Protein AF-A0A2M7L0Y8-F1 (afdb_monomer_lite)

Radius of gyration: 12.58 Å; chains: 1; bounding box: 34×27×30 Å

Secondary structure (DSSP, 8-state):
-EEEEEEEEEE-TTS-EEEEEEEEEETTEEEE--GGGHHHHTTS-S-EETTTEEEE-S-HHHHHHHHHHHTT-TTEEEPPPEEEE-

pLDDT: mean 74.03, std 11.79, range [45.97, 88.31]

Sequence (86 aa):
MKVARFDVLRTTDTGEQEVLGTYTERAGVVTASAPCLMDELDQGVREYKPGGKLLYPADGRAFLEALRFRFDSPYLRSSPIREEEE

Structure (mmCIF, N/CA/C/O backbone):
data_AF-A0A2M7L0Y8-F1
#
_entry.id   AF-A0A2M7L0Y8-F1
#
loop_
_atom_site.group_PDB
_atom_site.id
_atom_site.type_symbol
_atom_site.label_atom_id
_atom_site.label_alt_id
_atom_site.label_comp_id
_atom_site.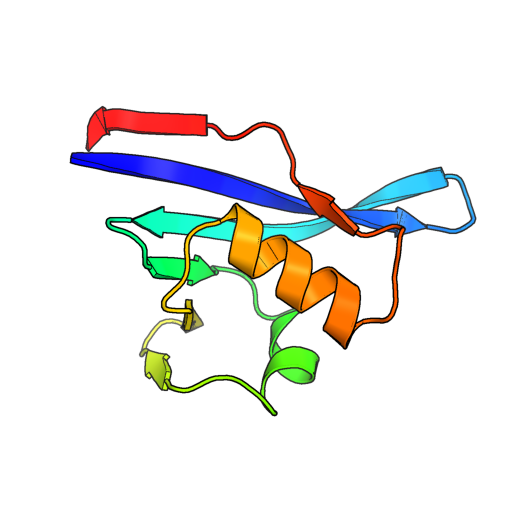label_asym_id
_atom_site.label_entity_id
_atom_site.label_seq_id
_atom_site.pdbx_PDB_ins_code
_atom_site.Cartn_x
_atom_site.Cartn_y
_atom_site.Cartn_z
_atom_site.occupancy
_atom_site.B_iso_or_equiv
_atom_site.auth_seq_id
_atom_site.auth_comp_id
_atom_site.auth_asym_id
_atom_site.auth_atom_id
_atom_site.pdbx_PDB_model_num
ATOM 1 N N . MET A 1 1 ? 19.952 1.863 -9.572 1.00 65.25 1 MET A N 1
ATOM 2 C CA . MET A 1 1 ? 18.573 1.951 -10.143 1.00 65.25 1 MET A CA 1
ATOM 3 C C . MET A 1 1 ? 17.658 2.508 -9.059 1.00 65.25 1 MET A C 1
ATOM 5 O O . MET A 1 1 ? 17.814 2.077 -7.929 1.00 65.25 1 MET A O 1
ATOM 9 N N . LYS A 1 2 ? 16.761 3.470 -9.338 1.00 75.50 2 LYS A N 1
ATOM 10 C CA . LYS A 1 2 ? 15.929 4.071 -8.276 1.00 75.50 2 LYS A CA 1
ATOM 11 C C . LYS A 1 2 ? 14.825 3.115 -7.823 1.00 75.50 2 LYS A C 1
ATOM 13 O O . LYS A 1 2 ? 14.052 2.636 -8.657 1.00 75.50 2 LYS A O 1
ATOM 18 N N . VAL A 1 3 ? 14.755 2.867 -6.521 1.00 81.69 3 VAL A N 1
ATOM 19 C CA . VAL A 1 3 ? 13.712 2.073 -5.869 1.00 81.69 3 VAL A CA 1
ATOM 20 C C . VAL A 1 3 ? 12.995 2.974 -4.870 1.00 81.69 3 VAL A C 1
ATOM 22 O O . VAL A 1 3 ? 13.640 3.623 -4.055 1.00 81.69 3 VAL A O 1
ATOM 25 N N . ALA A 1 4 ? 11.668 3.045 -4.938 1.00 84.38 4 ALA A N 1
ATOM 26 C CA . ALA A 1 4 ? 10.869 3.848 -4.018 1.00 84.38 4 ALA A CA 1
ATOM 27 C C . ALA A 1 4 ? 10.136 2.933 -3.036 1.00 84.38 4 ALA A C 1
ATOM 29 O O . ALA A 1 4 ? 9.386 2.049 -3.441 1.00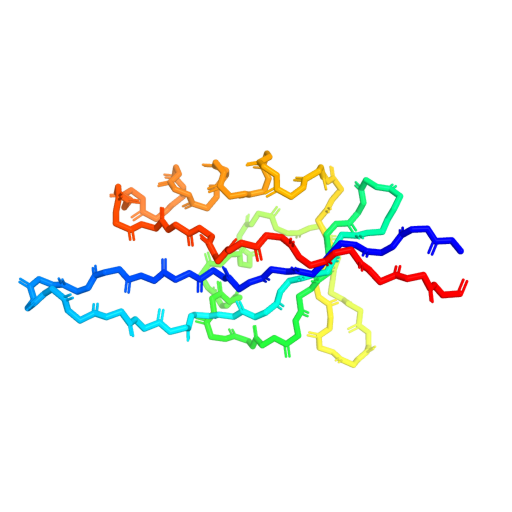 84.38 4 ALA A O 1
ATOM 30 N N . ARG A 1 5 ? 10.334 3.145 -1.736 1.00 88.31 5 ARG A N 1
ATOM 31 C CA . ARG A 1 5 ? 9.709 2.357 -0.671 1.00 88.31 5 ARG A CA 1
ATOM 32 C C . ARG A 1 5 ? 8.747 3.208 0.146 1.00 88.31 5 ARG A C 1
ATOM 34 O O . ARG A 1 5 ? 9.087 4.320 0.548 1.00 88.31 5 ARG A O 1
ATOM 41 N N . PHE A 1 6 ? 7.560 2.676 0.415 1.00 86.50 6 PHE A N 1
ATOM 42 C CA . PHE A 1 6 ? 6.550 3.334 1.241 1.00 86.50 6 PHE A CA 1
ATOM 43 C C . PHE A 1 6 ? 5.671 2.314 1.968 1.00 86.50 6 PHE A C 1
ATOM 45 O O . PHE A 1 6 ? 5.435 1.211 1.478 1.00 86.50 6 PHE A O 1
ATOM 52 N N . ASP A 1 7 ? 5.169 2.695 3.135 1.00 87.12 7 ASP A N 1
ATOM 53 C CA . ASP A 1 7 ? 4.187 1.924 3.888 1.00 87.12 7 ASP A CA 1
ATOM 54 C C . ASP A 1 7 ? 2.785 2.447 3.577 1.00 87.12 7 ASP A C 1
ATOM 56 O O . ASP A 1 7 ? 2.583 3.658 3.472 1.00 87.12 7 ASP A O 1
ATOM 60 N N . VAL A 1 8 ? 1.806 1.554 3.442 1.00 85.19 8 VAL A N 1
ATOM 61 C CA . VAL A 1 8 ? 0.391 1.939 3.449 1.00 85.19 8 VAL A CA 1
ATOM 62 C C . VAL A 1 8 ? -0.096 1.893 4.884 1.00 85.19 8 VAL A C 1
ATOM 64 O O . VAL A 1 8 ? 0.039 0.884 5.575 1.00 85.19 8 VAL A O 1
ATOM 67 N N . LEU A 1 9 ? -0.659 3.010 5.317 1.00 86.12 9 LEU A N 1
ATOM 68 C CA . LEU A 1 9 ? -1.139 3.255 6.661 1.00 86.12 9 LEU A CA 1
ATOM 69 C C . LEU A 1 9 ? -2.658 3.397 6.634 1.00 86.12 9 LEU A C 1
ATOM 71 O O . LEU A 1 9 ? -3.202 4.053 5.742 1.00 86.12 9 LEU A O 1
ATOM 75 N N . ARG A 1 10 ? -3.329 2.850 7.643 1.00 85.06 10 ARG A N 1
ATOM 76 C CA . ARG A 1 10 ? -4.738 3.117 7.938 1.00 85.06 10 ARG A CA 1
ATOM 77 C C . ARG A 1 10 ? -4.837 3.917 9.220 1.00 85.06 10 ARG A C 1
ATOM 79 O O . ARG A 1 10 ? -4.248 3.538 10.227 1.00 85.06 10 ARG A O 1
ATOM 86 N N . THR A 1 11 ? -5.587 5.011 9.186 1.00 84.75 11 THR A N 1
ATOM 87 C CA . THR A 1 11 ? -6.020 5.686 10.412 1.00 84.75 11 THR A CA 1
ATOM 88 C C . THR A 1 11 ? -7.287 5.011 10.931 1.00 84.75 11 THR A C 1
ATOM 90 O O . THR A 1 11 ? -8.252 4.879 10.183 1.00 84.75 11 THR A O 1
ATOM 93 N N . THR A 1 12 ? -7.279 4.541 12.174 1.00 78.81 12 THR A N 1
ATOM 94 C CA . THR A 1 12 ? -8.461 3.966 12.832 1.00 78.81 12 THR A CA 1
ATOM 95 C C . THR A 1 12 ? -9.391 5.074 13.335 1.00 78.81 12 THR A C 1
ATOM 97 O O . THR A 1 12 ? -9.007 6.244 13.396 1.00 78.81 12 THR A O 1
ATOM 100 N N . ASP A 1 13 ? -10.607 4.717 13.753 1.00 78.75 13 ASP A N 1
ATOM 101 C CA . ASP A 1 13 ? -11.572 5.678 14.315 1.00 78.75 13 ASP A CA 1
ATOM 102 C C . ASP A 1 13 ? -11.069 6.352 15.605 1.00 78.75 13 ASP A C 1
ATOM 104 O O . ASP A 1 13 ? -11.501 7.450 15.954 1.00 78.75 13 ASP A O 1
ATOM 108 N N . THR A 1 14 ? -10.113 5.721 16.298 1.00 83.00 14 THR A N 1
ATOM 109 C CA . THR A 1 14 ? -9.423 6.268 17.478 1.00 83.00 14 THR A CA 1
ATOM 110 C C . THR A 1 14 ? -8.323 7.274 17.118 1.00 83.00 14 THR A C 1
ATOM 112 O O . THR A 1 14 ? -7.749 7.900 18.008 1.00 83.00 14 THR A O 1
ATOM 115 N N . GLY A 1 15 ? -8.031 7.462 15.825 1.00 82.25 15 GLY A N 1
ATOM 116 C CA . GLY A 1 15 ? -6.952 8.316 15.328 1.00 82.25 15 GLY A CA 1
ATOM 117 C C . GLY A 1 15 ? -5.575 7.647 15.327 1.00 82.25 15 GLY A C 1
ATOM 118 O O . GLY A 1 15 ? -4.584 8.298 14.989 1.00 82.25 15 GLY A O 1
ATOM 119 N N . GLU A 1 16 ? -5.490 6.364 15.682 1.00 86.88 16 GLU A N 1
ATOM 120 C CA . GLU A 1 16 ? -4.239 5.606 15.657 1.00 86.88 16 GLU A CA 1
ATOM 121 C C . GLU A 1 16 ? -3.852 5.251 14.219 1.00 86.88 16 GLU A C 1
ATOM 123 O O . GLU A 1 16 ? -4.706 5.059 13.353 1.00 86.88 16 GLU A O 1
ATOM 128 N N . GLN A 1 17 ? -2.548 5.186 13.945 1.00 85.38 17 GLN A N 1
ATOM 129 C CA . GLN A 1 17 ? -2.033 4.784 12.638 1.00 85.38 17 GLN A CA 1
ATOM 130 C C . GLN A 1 17 ? -1.537 3.344 12.689 1.00 85.38 17 GLN A C 1
ATOM 132 O O . GLN A 1 17 ? -0.644 3.014 13.465 1.00 85.38 17 GLN A O 1
ATOM 137 N N . GLU A 1 18 ? -2.083 2.510 11.814 1.00 84.94 18 GLU A N 1
ATOM 138 C CA . GLU A 1 18 ? -1.696 1.115 11.653 1.00 84.94 18 GLU A CA 1
ATOM 139 C C . GLU A 1 18 ? -0.997 0.914 10.307 1.00 84.94 18 GLU A C 1
ATOM 141 O O . GLU A 1 18 ? -1.490 1.364 9.270 1.00 84.94 18 GLU A O 1
ATOM 146 N N . VAL A 1 19 ? 0.146 0.225 10.315 1.00 84.94 19 VAL A N 1
ATOM 147 C CA . VAL A 1 19 ? 0.849 -0.172 9.090 1.00 84.94 19 VAL A CA 1
ATOM 148 C C . VAL A 1 19 ? 0.177 -1.413 8.520 1.00 84.94 19 VAL A C 1
ATOM 150 O O . VAL A 1 19 ? 0.245 -2.490 9.105 1.00 84.94 19 VAL A O 1
ATOM 153 N N . LEU A 1 20 ? -0.432 -1.266 7.349 1.00 77.50 20 LEU A N 1
ATOM 154 C CA . LEU A 1 20 ? -1.112 -2.358 6.662 1.00 77.50 20 LEU A CA 1
ATOM 155 C C . LEU A 1 20 ? -0.210 -3.128 5.692 1.00 77.50 20 LEU A C 1
ATOM 157 O O . LEU A 1 20 ? -0.561 -4.207 5.229 1.00 77.50 20 LEU A O 1
ATOM 161 N N . GLY A 1 21 ? 0.938 -2.569 5.324 1.00 80.75 21 GLY A N 1
ATOM 162 C CA . GLY A 1 21 ? 1.904 -3.263 4.487 1.00 80.75 21 GLY A CA 1
ATOM 163 C C . GLY A 1 21 ? 2.966 -2.335 3.935 1.00 80.75 21 GLY A C 1
ATOM 164 O O . GLY A 1 21 ? 2.748 -1.132 3.792 1.00 80.75 21 GLY A O 1
ATOM 165 N N . THR A 1 22 ? 4.109 -2.922 3.598 1.00 84.12 22 THR A N 1
ATOM 166 C CA . THR A 1 22 ? 5.213 -2.210 2.960 1.00 84.12 22 THR A CA 1
ATOM 167 C C . THR A 1 22 ? 5.258 -2.533 1.476 1.00 84.12 22 THR A C 1
ATOM 169 O O . THR A 1 22 ? 5.183 -3.698 1.070 1.00 84.12 22 THR A O 1
ATOM 172 N N . TYR A 1 23 ? 5.408 -1.477 0.687 1.00 83.38 23 TYR A N 1
ATOM 173 C CA . TYR A 1 23 ? 5.368 -1.486 -0.761 1.00 83.38 23 TYR A CA 1
ATOM 174 C C . TYR A 1 23 ? 6.660 -0.909 -1.325 1.00 83.38 23 TYR A C 1
ATOM 176 O O . TYR A 1 23 ? 7.318 -0.052 -0.732 1.00 83.38 23 TYR A O 1
ATOM 184 N N . THR A 1 24 ? 7.062 -1.431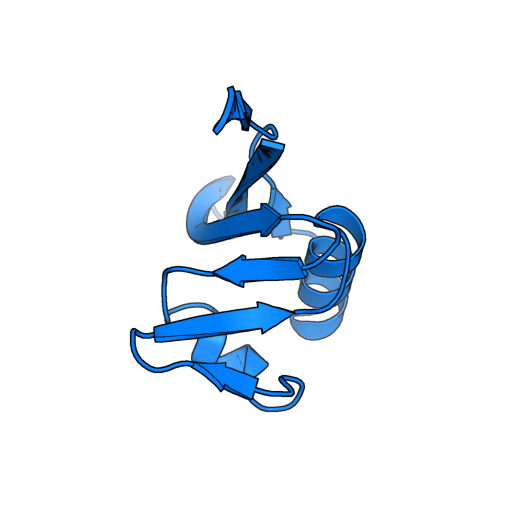 -2.471 1.00 86.94 24 THR A N 1
ATOM 185 C CA . THR A 1 24 ? 8.295 -1.081 -3.162 1.00 86.94 24 THR A CA 1
ATOM 186 C C . THR A 1 24 ? 7.991 -0.921 -4.637 1.00 86.94 24 THR A C 1
ATOM 188 O O . THR A 1 24 ? 7.683 -1.900 -5.313 1.00 86.94 24 THR A O 1
ATOM 191 N N . GLU A 1 25 ? 8.074 0.306 -5.130 1.00 85.88 25 GLU A N 1
ATOM 192 C CA . GLU A 1 25 ? 7.961 0.636 -6.540 1.00 85.88 25 GLU A CA 1
ATOM 193 C C . GLU A 1 25 ? 9.336 0.570 -7.212 1.00 85.88 25 GLU A C 1
ATOM 195 O O . GLU A 1 25 ? 10.301 1.213 -6.788 1.00 85.88 25 GLU A O 1
ATOM 200 N N . ARG A 1 26 ? 9.413 -0.196 -8.299 1.00 85.50 26 ARG A N 1
ATOM 201 C CA . ARG A 1 26 ? 10.586 -0.296 -9.162 1.00 85.50 26 ARG A CA 1
ATOM 202 C C . ARG A 1 26 ? 10.131 -0.260 -10.615 1.00 85.50 26 ARG A C 1
ATOM 204 O O . ARG A 1 26 ? 9.393 -1.138 -11.046 1.00 85.50 26 ARG A O 1
ATOM 211 N N . ALA A 1 27 ? 10.593 0.737 -11.370 1.00 84.19 27 ALA A N 1
ATOM 212 C CA . ALA A 1 27 ? 10.282 0.896 -12.797 1.00 84.19 27 ALA A CA 1
ATOM 213 C C . ALA A 1 27 ? 8.770 0.827 -13.124 1.00 84.19 27 ALA A C 1
ATOM 215 O O . ALA A 1 27 ? 8.372 0.143 -14.065 1.00 84.19 27 ALA A O 1
ATOM 216 N N . GLY A 1 28 ? 7.929 1.510 -12.335 1.00 80.25 28 GLY A N 1
ATOM 217 C CA . GLY A 1 28 ? 6.472 1.523 -12.531 1.00 80.25 28 GLY A CA 1
ATOM 218 C C . GLY A 1 28 ? 5.766 0.218 -12.145 1.00 80.25 28 GLY A C 1
ATOM 219 O O . GLY A 1 28 ? 4.644 -0.032 -12.582 1.00 80.25 28 GLY A O 1
ATOM 220 N N . VAL A 1 29 ? 6.429 -0.635 -11.361 1.00 82.19 29 VAL A N 1
ATOM 221 C CA . VAL A 1 29 ? 5.843 -1.842 -10.778 1.00 82.19 29 VAL A CA 1
ATOM 222 C C . VAL A 1 29 ? 5.945 -1.754 -9.265 1.00 82.19 29 VAL A C 1
ATOM 224 O O . VAL A 1 29 ? 7.045 -1.720 -8.714 1.00 82.19 29 VAL A O 1
ATOM 227 N N . VAL A 1 30 ? 4.800 -1.762 -8.590 1.00 83.69 30 VAL A N 1
ATOM 228 C CA . VAL A 1 30 ? 4.718 -1.865 -7.135 1.00 83.69 30 VAL A CA 1
ATOM 229 C C . VAL A 1 30 ? 4.749 -3.331 -6.733 1.00 83.69 30 VAL A C 1
ATOM 231 O O . VAL A 1 30 ? 4.015 -4.166 -7.260 1.00 83.69 30 VAL A O 1
ATOM 234 N N . THR A 1 31 ? 5.609 -3.633 -5.772 1.00 80.19 31 THR A N 1
ATOM 235 C CA . THR A 1 31 ? 5.721 -4.933 -5.126 1.00 80.19 31 THR A CA 1
ATOM 236 C C . THR A 1 31 ? 5.431 -4.795 -3.648 1.00 80.19 31 THR A C 1
ATOM 238 O O . THR A 1 31 ? 5.761 -3.778 -3.049 1.00 80.19 31 THR A O 1
ATOM 241 N N . ALA A 1 32 ? 4.801 -5.794 -3.053 1.00 76.00 32 ALA A N 1
ATOM 242 C CA . ALA A 1 32 ? 4.344 -5.721 -1.674 1.00 76.00 32 ALA A CA 1
ATOM 243 C C . ALA A 1 32 ? 4.860 -6.922 -0.880 1.00 76.00 32 ALA A C 1
ATOM 245 O O . ALA A 1 32 ? 4.934 -8.024 -1.421 1.00 76.00 32 ALA A O 1
ATOM 246 N N . SER A 1 33 ? 5.260 -6.702 0.375 1.00 67.75 33 SER A N 1
ATOM 247 C CA . SER A 1 33 ? 5.952 -7.714 1.191 1.00 67.75 33 SER A CA 1
ATOM 248 C C . SER A 1 33 ? 5.139 -8.279 2.361 1.00 67.75 33 SER A C 1
ATOM 250 O O . SER A 1 33 ? 5.669 -9.113 3.090 1.00 67.75 33 SER A O 1
ATOM 252 N N . ALA A 1 34 ? 3.889 -7.847 2.569 1.00 59.62 34 ALA A N 1
ATOM 253 C CA . ALA A 1 34 ? 3.047 -8.316 3.673 1.00 59.62 34 ALA A CA 1
ATOM 254 C C . ALA A 1 34 ? 1.637 -8.732 3.198 1.00 59.62 34 ALA A C 1
ATOM 256 O O . ALA A 1 34 ? 1.025 -7.980 2.442 1.00 59.62 34 ALA A O 1
ATOM 257 N N . PRO A 1 35 ? 1.105 -9.882 3.660 1.00 56.09 35 PRO A N 1
ATOM 258 C CA . PRO A 1 35 ? -0.142 -10.474 3.165 1.00 56.09 35 PRO A CA 1
ATOM 259 C C . PRO A 1 35 ? -1.434 -9.833 3.703 1.00 56.09 35 PRO A C 1
ATOM 261 O O . PRO A 1 35 ? -2.501 -10.096 3.166 1.00 56.09 35 PRO A O 1
ATOM 264 N N . CYS A 1 36 ? -1.387 -8.991 4.740 1.00 52.88 36 CYS A N 1
ATOM 265 C CA . CYS A 1 36 ? -2.596 -8.578 5.469 1.00 52.88 36 CYS A CA 1
ATOM 266 C C . CYS A 1 36 ? -3.553 -7.650 4.697 1.00 52.88 36 CYS A C 1
ATOM 268 O O . CYS A 1 36 ? -4.740 -7.643 4.998 1.00 52.88 36 CYS A O 1
ATOM 270 N N . LEU A 1 37 ? -3.082 -6.920 3.682 1.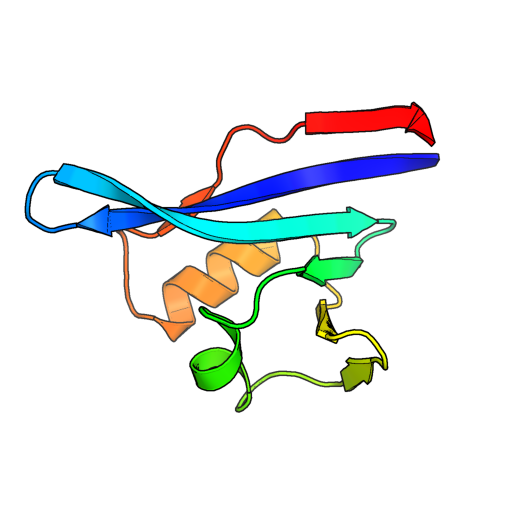00 58.16 37 LEU A N 1
ATOM 271 C CA . LEU A 1 37 ? -3.943 -6.220 2.711 1.00 58.16 37 LEU A CA 1
ATOM 272 C C . LEU A 1 37 ? -4.255 -7.068 1.466 1.00 58.16 37 LEU A C 1
ATOM 274 O O . LEU A 1 37 ? -5.039 -6.652 0.617 1.00 58.16 37 LEU A O 1
ATOM 278 N N . MET A 1 38 ? -3.601 -8.221 1.313 1.00 54.75 38 MET A N 1
ATOM 279 C CA . MET A 1 38 ? -3.561 -8.971 0.057 1.00 54.75 38 MET A CA 1
ATOM 280 C C . MET A 1 38 ? -4.751 -9.894 -0.142 1.00 54.75 38 MET A C 1
ATOM 282 O O . MET A 1 38 ? -5.220 -9.989 -1.271 1.00 54.75 38 MET A O 1
ATOM 286 N N . ASP A 1 39 ? -5.277 -10.500 0.925 1.00 54.84 39 ASP A N 1
ATOM 287 C CA . ASP A 1 39 ? -6.445 -11.388 0.822 1.00 54.84 39 ASP A CA 1
ATOM 288 C C . ASP A 1 39 ? -7.698 -10.638 0.323 1.00 54.84 39 ASP A C 1
ATOM 290 O O . ASP A 1 39 ? -8.521 -11.196 -0.398 1.00 54.84 39 ASP A O 1
ATOM 294 N N . GLU A 1 40 ? -7.829 -9.340 0.626 1.00 53.84 40 GLU A N 1
ATOM 295 C CA . GLU A 1 40 ? -8.944 -8.510 0.138 1.00 53.84 40 GLU A CA 1
ATOM 296 C C . GLU A 1 40 ? -8.700 -7.925 -1.271 1.00 53.84 40 GLU A C 1
ATOM 298 O O . GLU A 1 40 ? -9.655 -7.612 -2.000 1.00 53.84 40 GLU A O 1
ATOM 303 N N . LEU A 1 41 ? -7.428 -7.804 -1.678 1.00 56.44 41 LEU A N 1
ATOM 304 C CA . LEU A 1 41 ? -7.010 -7.352 -3.012 1.00 56.44 41 LEU A CA 1
ATOM 305 C C . LEU A 1 41 ? -7.012 -8.465 -4.064 1.00 56.44 41 LEU A C 1
ATOM 307 O O . LEU A 1 41 ? -7.027 -8.147 -5.254 1.00 56.44 41 LEU A O 1
ATOM 311 N N . ASP A 1 42 ? -7.046 -9.736 -3.657 1.00 54.50 42 ASP A N 1
ATOM 312 C CA . ASP A 1 42 ? -6.923 -10.923 -4.522 1.00 54.50 42 ASP A CA 1
ATOM 313 C C . ASP A 1 42 ? -7.948 -10.969 -5.677 1.00 54.50 42 ASP A C 1
ATOM 315 O O . ASP A 1 42 ? -7.728 -11.597 -6.707 1.00 54.50 42 ASP A O 1
ATOM 319 N N . GLN A 1 43 ? -9.040 -10.201 -5.589 1.00 52.50 43 GLN A N 1
ATOM 320 C CA . GLN A 1 43 ? -10.028 -10.087 -6.669 1.00 52.50 43 GLN A CA 1
ATOM 321 C C . GLN A 1 43 ? -9.613 -9.177 -7.847 1.00 52.50 43 GLN A C 1
ATOM 323 O O . GLN A 1 43 ? -10.308 -9.154 -8.861 1.00 52.50 43 GLN A O 1
ATOM 328 N N . GLY A 1 44 ? -8.509 -8.425 -7.749 1.00 49.16 44 GLY A N 1
ATOM 329 C CA . GLY A 1 44 ? -8.044 -7.496 -8.797 1.00 49.16 44 GLY A CA 1
ATOM 330 C C . GLY A 1 44 ? -6.599 -7.702 -9.264 1.00 49.16 44 GLY A C 1
ATOM 331 O O . GLY A 1 44 ? -6.101 -6.931 -10.087 1.00 49.16 44 GLY A O 1
ATOM 332 N N . VAL A 1 45 ? -5.903 -8.706 -8.735 1.00 54.41 45 VAL A N 1
ATOM 333 C CA . VAL A 1 45 ? -4.449 -8.854 -8.875 1.00 54.41 45 VAL A CA 1
ATOM 334 C C . VAL A 1 45 ? -4.108 -9.837 -9.990 1.00 54.41 45 VAL A C 1
ATOM 336 O O . VAL A 1 45 ? -4.662 -10.926 -10.075 1.00 54.41 45 VAL A O 1
ATOM 339 N N . ARG A 1 46 ? -3.176 -9.442 -10.870 1.00 54.59 46 ARG A N 1
ATOM 340 C CA . ARG A 1 46 ? -2.830 -10.205 -12.0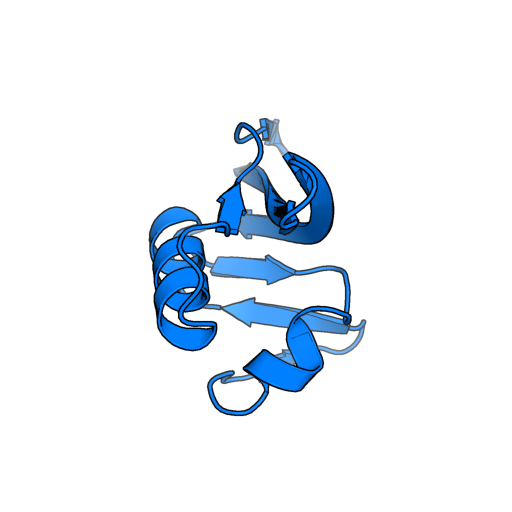80 1.00 54.59 46 ARG A CA 1
ATOM 341 C C . ARG A 1 46 ? -1.824 -11.338 -11.865 1.00 54.59 46 ARG A C 1
ATOM 343 O O . ARG A 1 46 ? -1.829 -12.261 -12.670 1.00 54.59 46 ARG A O 1
ATOM 350 N N . GLU A 1 47 ? -0.956 -11.282 -10.849 1.00 55.94 47 GLU A N 1
ATOM 351 C CA . GLU A 1 47 ? 0.072 -12.318 -10.653 1.00 55.94 47 GLU A CA 1
ATOM 352 C C . GLU A 1 47 ? 0.640 -12.335 -9.219 1.00 55.94 47 GLU A C 1
ATOM 354 O O . GLU A 1 47 ? 1.151 -11.325 -8.725 1.00 55.94 47 GLU A O 1
ATOM 359 N N . TYR A 1 48 ? 0.595 -13.502 -8.569 1.00 56.06 48 TYR A N 1
ATOM 360 C CA . TYR A 1 48 ? 1.276 -13.783 -7.302 1.00 56.06 48 TYR A CA 1
ATOM 361 C C . TYR A 1 48 ? 2.614 -14.472 -7.593 1.00 56.06 48 TYR A C 1
ATOM 363 O O . TYR A 1 48 ? 2.634 -15.539 -8.212 1.00 56.06 48 TYR A O 1
ATOM 371 N N . LYS A 1 49 ? 3.744 -13.888 -7.166 1.00 56.97 49 LYS A N 1
ATOM 372 C CA . LYS A 1 49 ? 5.065 -14.502 -7.379 1.00 56.97 49 LYS A CA 1
ATOM 373 C C . LYS A 1 49 ? 5.507 -15.381 -6.204 1.00 56.97 49 LYS A C 1
ATOM 375 O O . LYS A 1 49 ? 5.207 -15.063 -5.049 1.00 56.97 49 LYS A O 1
ATOM 380 N N . PRO A 1 50 ? 6.287 -16.452 -6.469 1.00 45.97 50 PRO A N 1
ATOM 381 C CA . PRO A 1 50 ? 6.896 -17.267 -5.421 1.00 45.97 50 PRO A CA 1
ATOM 382 C C . PRO A 1 50 ? 7.700 -16.384 -4.458 1.00 45.97 50 PRO A C 1
ATOM 384 O O . PRO A 1 50 ? 8.554 -15.610 -4.889 1.00 45.97 50 PRO A O 1
ATOM 387 N N . GLY A 1 51 ? 7.404 -16.480 -3.160 1.00 58.25 51 GLY A N 1
ATOM 388 C CA . GLY A 1 51 ? 7.976 -15.611 -2.123 1.00 58.25 51 GLY A CA 1
ATOM 389 C C . GLY A 1 51 ? 7.022 -14.551 -1.563 1.00 58.25 51 GLY A C 1
ATOM 390 O O . GLY A 1 51 ? 7.477 -13.663 -0.847 1.00 58.25 51 GLY A O 1
ATOM 391 N N . GLY A 1 52 ? 5.722 -14.624 -1.873 1.00 56.84 52 GLY A N 1
ATOM 392 C CA . GLY A 1 52 ? 4.703 -13.774 -1.246 1.00 56.84 52 GLY A CA 1
ATOM 393 C C . GLY A 1 52 ? 4.667 -12.340 -1.754 1.00 56.84 52 GLY A C 1
ATOM 394 O O . GLY A 1 52 ? 4.154 -11.462 -1.067 1.00 56.84 52 GLY A O 1
ATOM 395 N N . LYS A 1 53 ? 5.235 -12.093 -2.940 1.00 60.69 53 LYS A N 1
ATOM 396 C CA . LYS A 1 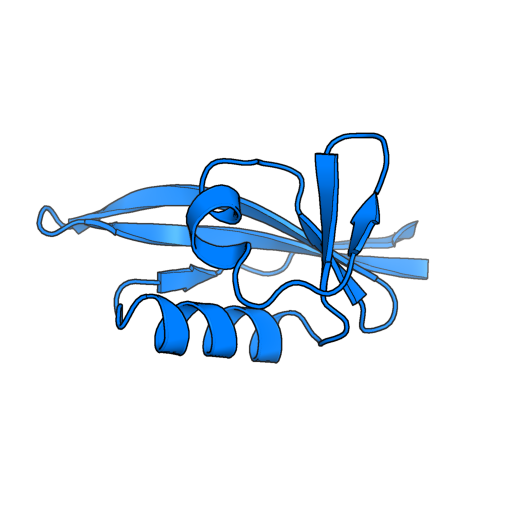53 ? 5.308 -10.758 -3.532 1.00 60.69 53 LYS A CA 1
ATOM 397 C C . LYS A 1 53 ? 4.257 -10.606 -4.616 1.00 60.69 53 LYS A C 1
ATOM 399 O O . LYS A 1 53 ? 4.284 -11.295 -5.636 1.00 60.69 53 LYS A O 1
ATOM 404 N N . LEU A 1 54 ? 3.360 -9.665 -4.382 1.00 66.19 54 LEU A N 1
ATOM 405 C CA . LEU A 1 54 ? 2.328 -9.250 -5.318 1.00 66.19 54 LEU A CA 1
ATOM 406 C C . LEU A 1 54 ? 2.895 -8.202 -6.271 1.00 66.19 54 LEU A C 1
ATOM 408 O O . LEU A 1 54 ? 3.576 -7.294 -5.801 1.00 66.19 54 LEU A O 1
ATOM 412 N N . LEU A 1 55 ? 2.639 -8.319 -7.576 1.00 69.62 55 LEU A N 1
ATOM 413 C CA . LEU A 1 55 ? 3.057 -7.319 -8.562 1.00 69.62 55 LEU A CA 1
ATOM 414 C C . LEU A 1 55 ? 1.858 -6.508 -9.044 1.00 69.62 55 LEU A C 1
ATOM 416 O O . LEU A 1 55 ? 0.907 -7.061 -9.595 1.00 69.62 55 LEU A O 1
ATOM 420 N N . TYR A 1 56 ? 1.939 -5.190 -8.898 1.00 74.38 56 TYR A N 1
ATOM 421 C CA . TYR A 1 56 ? 0.948 -4.261 -9.417 1.00 74.38 56 TYR A CA 1
ATOM 422 C C . TYR A 1 56 ? 1.603 -3.322 -10.441 1.00 74.38 56 TYR A C 1
ATOM 424 O O . TYR A 1 56 ? 2.501 -2.561 -10.072 1.00 74.38 56 TYR A O 1
ATOM 432 N N . PRO A 1 57 ? 1.212 -3.376 -11.729 1.00 73.38 57 PRO A N 1
ATOM 433 C CA . PRO A 1 57 ? 1.808 -2.559 -12.783 1.00 73.38 57 PRO A CA 1
ATOM 434 C C . PRO A 1 57 ? 1.240 -1.134 -12.750 1.00 73.38 57 PRO A C 1
ATOM 436 O O . PRO A 1 57 ? 0.454 -0.742 -13.611 1.00 73.38 57 PRO A O 1
ATOM 439 N N . ALA A 1 58 ? 1.604 -0.375 -11.724 1.00 74.12 58 ALA A N 1
ATOM 440 C CA . ALA A 1 58 ? 1.337 1.049 -11.623 1.00 74.12 58 ALA A CA 1
ATOM 441 C C . ALA A 1 58 ? 2.444 1.731 -10.816 1.00 74.12 58 ALA A C 1
ATOM 443 O O . ALA A 1 58 ? 3.194 1.069 -10.093 1.00 74.12 58 ALA A O 1
ATOM 444 N N . ASP A 1 59 ? 2.514 3.056 -10.907 1.00 79.06 59 ASP A N 1
ATOM 445 C CA . ASP A 1 59 ? 3.278 3.849 -9.949 1.00 79.06 59 ASP A CA 1
ATOM 446 C C . ASP A 1 59 ? 2.646 3.784 -8.542 1.00 79.06 59 ASP A C 1
ATOM 448 O O . ASP A 1 59 ? 1.468 3.441 -8.367 1.00 79.06 59 ASP A O 1
ATOM 452 N N . GLY A 1 60 ? 3.431 4.107 -7.511 1.00 75.69 60 GLY A N 1
ATOM 453 C CA . GLY A 1 60 ? 3.008 4.011 -6.114 1.00 75.69 60 GLY A CA 1
ATOM 454 C C . GLY A 1 60 ? 1.784 4.864 -5.772 1.00 75.69 60 GLY A C 1
ATOM 455 O O . GLY A 1 60 ? 0.995 4.489 -4.900 1.00 75.69 60 GLY A O 1
ATOM 456 N N . ARG A 1 61 ? 1.572 5.983 -6.477 1.00 79.06 61 ARG A N 1
ATOM 457 C CA . ARG A 1 61 ? 0.424 6.867 -6.252 1.00 79.06 61 ARG A CA 1
ATOM 458 C C . ARG A 1 61 ? -0.855 6.262 -6.819 1.00 79.06 61 ARG A C 1
ATOM 460 O O . ARG A 1 61 ? -1.851 6.197 -6.101 1.00 79.06 61 ARG A O 1
ATOM 467 N N . ALA A 1 62 ? -0.817 5.796 -8.062 1.00 80.69 62 ALA A N 1
ATOM 468 C CA . ALA A 1 62 ? -1.930 5.100 -8.697 1.00 80.69 62 ALA A CA 1
ATOM 469 C C . ALA A 1 62 ? -2.308 3.830 -7.921 1.00 80.69 62 ALA A C 1
ATOM 471 O O . ALA A 1 62 ? -3.490 3.522 -7.762 1.00 80.69 62 ALA A O 1
ATOM 472 N N . PHE A 1 63 ? -1.317 3.130 -7.362 1.00 80.31 63 PHE A N 1
ATOM 473 C CA . PHE A 1 63 ? -1.559 2.017 -6.452 1.00 80.31 63 PHE A CA 1
ATOM 474 C C . PHE A 1 63 ? -2.312 2.455 -5.183 1.00 80.31 63 PHE A C 1
ATOM 476 O O . PHE A 1 63 ? -3.338 1.865 -4.852 1.00 80.31 63 PHE A O 1
ATOM 483 N N . LEU A 1 64 ? -1.878 3.522 -4.499 1.00 78.62 64 LEU A N 1
ATOM 484 C CA . LEU A 1 64 ? -2.570 4.028 -3.306 1.00 78.62 64 LEU A CA 1
ATOM 485 C C . LEU A 1 64 ? -4.008 4.490 -3.605 1.00 78.62 64 LEU A C 1
ATOM 487 O O . LEU A 1 64 ? -4.909 4.264 -2.797 1.00 78.62 64 LEU A O 1
ATOM 491 N N . GLU A 1 65 ? -4.237 5.137 -4.747 1.00 80.81 65 GLU A N 1
ATOM 492 C CA . GLU A 1 65 ? -5.579 5.536 -5.185 1.00 80.81 65 GLU A CA 1
ATOM 493 C C . GLU A 1 65 ? -6.469 4.316 -5.457 1.00 80.81 65 GLU A C 1
ATOM 495 O O . GLU A 1 65 ? -7.619 4.292 -5.012 1.00 80.81 65 GLU A O 1
ATOM 500 N N . ALA A 1 66 ? -5.924 3.270 -6.086 1.00 78.56 66 ALA A N 1
ATOM 501 C CA . ALA A 1 66 ? -6.630 2.008 -6.283 1.00 78.56 66 ALA A CA 1
ATOM 502 C C . ALA A 1 66 ? -7.014 1.349 -4.947 1.00 78.56 66 ALA A C 1
ATOM 504 O O . ALA A 1 66 ? -8.144 0.884 -4.799 1.00 78.56 66 ALA A O 1
ATOM 505 N N . LEU A 1 67 ? -6.120 1.372 -3.950 1.00 77.12 67 LEU A N 1
ATOM 506 C CA . LEU A 1 67 ? -6.432 0.889 -2.602 1.00 77.12 67 LEU A CA 1
ATOM 507 C C . LEU A 1 67 ? -7.565 1.698 -1.958 1.00 77.12 67 LEU A C 1
ATOM 509 O O . LEU A 1 67 ? -8.534 1.119 -1.477 1.00 77.12 67 LEU A O 1
ATOM 513 N N . ARG A 1 68 ? -7.487 3.034 -1.983 1.00 79.31 68 ARG A N 1
ATOM 514 C CA . ARG A 1 68 ? -8.532 3.912 -1.423 1.00 79.31 68 ARG A CA 1
ATOM 515 C C . ARG A 1 68 ? -9.903 3.633 -2.017 1.00 79.31 68 ARG A C 1
ATOM 517 O O . ARG A 1 68 ? -10.869 3.540 -1.270 1.00 79.31 68 ARG A O 1
ATOM 524 N N . PHE A 1 69 ? -9.964 3.486 -3.339 1.00 79.25 69 PHE A N 1
ATOM 525 C CA . PHE A 1 69 ? -11.197 3.168 -4.047 1.00 79.25 69 PHE A CA 1
ATOM 526 C C . PHE A 1 69 ? -11.727 1.781 -3.667 1.00 79.25 69 PHE A C 1
ATOM 528 O O . PHE A 1 69 ? -12.910 1.622 -3.388 1.00 79.25 69 PHE A O 1
ATOM 535 N N . ARG A 1 70 ? -10.852 0.769 -3.616 1.00 73.62 70 ARG A N 1
ATOM 536 C CA . ARG A 1 70 ? -11.243 -0.620 -3.345 1.00 73.62 70 ARG A CA 1
ATOM 537 C C . ARG A 1 70 ? -11.741 -0.849 -1.918 1.00 73.62 70 ARG A C 1
ATOM 539 O O . ARG A 1 70 ? -12.649 -1.659 -1.730 1.00 73.62 70 ARG A O 1
ATOM 546 N N . PHE A 1 71 ? -11.122 -0.179 -0.950 1.00 72.62 71 PHE A N 1
ATOM 547 C CA . PHE A 1 71 ? -11.463 -0.273 0.471 1.00 72.62 71 PHE A CA 1
ATOM 548 C C . PHE A 1 71 ? -12.491 0.771 0.917 1.00 72.62 71 PHE A C 1
ATOM 550 O O . PHE A 1 71 ? -12.818 0.803 2.100 1.00 72.62 71 PHE A O 1
ATOM 557 N N . ASP A 1 72 ? -12.954 1.633 0.001 1.00 73.81 72 ASP A N 1
ATOM 558 C CA . ASP A 1 72 ? -13.830 2.781 0.280 1.00 73.81 72 ASP A CA 1
ATOM 559 C C . ASP A 1 72 ? -13.394 3.567 1.532 1.00 73.81 72 ASP A C 1
ATOM 561 O O . ASP A 1 72 ? -14.185 3.967 2.384 1.00 73.81 72 ASP A O 1
ATOM 565 N N . SER A 1 73 ? -12.075 3.718 1.697 1.00 69.12 73 SER A N 1
ATOM 566 C CA . SER A 1 73 ? -11.485 4.203 2.941 1.00 69.12 73 SER A CA 1
ATOM 567 C C . SER A 1 73 ? -10.664 5.464 2.686 1.00 69.12 73 SER A C 1
ATOM 569 O O . SER A 1 73 ? -9.518 5.384 2.222 1.00 69.12 73 SER A O 1
ATOM 571 N N . PRO A 1 74 ? -11.189 6.656 3.037 1.00 73.75 74 PRO A N 1
ATOM 572 C CA . PRO A 1 74 ? -10.421 7.899 2.966 1.00 73.75 74 PRO A CA 1
ATOM 573 C C . PRO A 1 74 ? -9.285 7.941 4.006 1.00 73.75 74 PRO A C 1
ATOM 575 O O . PRO A 1 74 ? -8.431 8.830 3.972 1.00 73.75 74 PRO A O 1
ATOM 578 N N . TYR A 1 75 ? -9.260 6.974 4.925 1.00 78.75 75 TYR A N 1
ATOM 579 C CA . TYR A 1 75 ? -8.282 6.849 5.999 1.00 78.75 75 TYR A CA 1
ATOM 580 C C . TYR A 1 75 ? -6.990 6.148 5.570 1.00 78.75 75 TYR A C 1
ATOM 582 O O . TYR A 1 75 ? -6.045 6.085 6.357 1.00 78.75 75 TYR A O 1
ATOM 590 N N . LEU A 1 76 ? -6.919 5.660 4.325 1.00 82.81 76 LEU A N 1
ATOM 591 C CA . LEU A 1 76 ? -5.693 5.108 3.759 1.00 82.81 76 LEU A CA 1
ATOM 592 C C . LEU A 1 76 ? -4.745 6.214 3.292 1.00 82.81 76 LEU A C 1
ATOM 594 O O . LEU A 1 76 ? -5.103 7.110 2.516 1.00 82.81 76 LEU A O 1
ATOM 598 N N . ARG A 1 77 ? -3.495 6.147 3.741 1.00 84.00 77 ARG A N 1
ATOM 599 C CA . ARG A 1 77 ? -2.423 7.082 3.377 1.00 84.00 77 ARG A CA 1
ATOM 600 C C . ARG A 1 77 ? -1.122 6.319 3.179 1.00 84.00 77 ARG A C 1
ATOM 602 O O . ARG A 1 77 ? -0.989 5.202 3.658 1.00 84.00 77 ARG A O 1
ATOM 609 N N . SER A 1 78 ? -0.163 6.916 2.484 1.00 85.06 78 SER A N 1
ATOM 610 C CA . SER A 1 78 ? 1.198 6.389 2.450 1.00 85.06 78 SER A CA 1
ATOM 611 C C . SER A 1 78 ? 2.064 7.079 3.499 1.00 85.06 78 SER A C 1
ATOM 613 O O . SER A 1 78 ? 1.865 8.259 3.806 1.00 85.06 78 SER A O 1
ATOM 615 N N . SER A 1 79 ? 3.077 6.377 3.997 1.00 85.00 79 SER A N 1
ATOM 616 C CA . SER A 1 79 ? 4.238 7.025 4.600 1.00 85.00 79 SER A CA 1
ATOM 617 C C . SER A 1 79 ? 4.940 7.930 3.570 1.00 85.00 79 SER A C 1
ATOM 619 O O . SER A 1 79 ? 4.705 7.800 2.361 1.00 85.00 79 SER A O 1
ATOM 621 N N . PRO A 1 80 ? 5.854 8.816 4.005 1.00 84.44 80 PRO A N 1
ATOM 622 C CA . PRO A 1 80 ? 6.799 9.451 3.094 1.00 84.44 80 PRO A CA 1
ATOM 623 C C . PRO A 1 80 ? 7.539 8.399 2.260 1.00 84.44 80 PRO A C 1
ATOM 625 O O . PRO A 1 80 ? 7.933 7.354 2.791 1.00 84.44 80 PRO A O 1
ATOM 628 N N . ILE A 1 81 ? 7.707 8.682 0.968 1.00 82.38 81 ILE A N 1
ATOM 629 C CA . ILE A 1 81 ? 8.439 7.817 0.041 1.00 82.38 81 ILE A CA 1
ATOM 630 C C . ILE A 1 81 ? 9.929 7.920 0.363 1.00 82.38 81 ILE A C 1
ATOM 632 O O . ILE A 1 81 ? 10.476 9.018 0.457 1.00 82.38 81 ILE A O 1
ATOM 636 N N . ARG A 1 82 ? 10.578 6.769 0.527 1.00 86.06 82 ARG A N 1
ATOM 637 C CA . ARG A 1 82 ? 12.027 6.653 0.695 1.00 86.06 82 ARG A CA 1
ATOM 638 C C . ARG A 1 82 ? 12.612 6.161 -0.621 1.00 86.06 82 ARG A C 1
ATOM 640 O O . ARG A 1 82 ? 12.306 5.047 -1.038 1.00 86.06 82 ARG A O 1
ATOM 647 N N . GLU A 1 83 ? 13.391 7.003 -1.290 1.00 84.31 83 GLU A N 1
ATOM 648 C CA . GLU A 1 83 ? 14.160 6.594 -2.467 1.00 84.31 83 GLU A CA 1
ATOM 649 C C . GLU A 1 83 ? 15.459 5.921 -2.005 1.00 84.31 83 GLU A C 1
ATOM 651 O O . GLU A 1 83 ? 16.237 6.510 -1.256 1.00 84.31 83 GLU A O 1
ATOM 656 N N . GLU A 1 84 ? 15.686 4.691 -2.450 1.00 80.00 84 GLU A N 1
ATOM 657 C CA . GLU A 1 84 ? 16.917 3.932 -2.241 1.00 80.00 84 GLU A CA 1
ATOM 658 C C . GLU A 1 84 ? 17.627 3.775 -3.599 1.00 80.00 84 GLU A C 1
ATOM 660 O O . GLU A 1 84 ? 16.998 3.463 -4.620 1.00 80.00 84 GLU A O 1
ATOM 665 N N . GLU A 1 85 ? 18.937 4.035 -3.630 1.00 68.38 85 GLU A N 1
ATOM 666 C CA . GLU A 1 85 ? 19.783 3.722 -4.783 1.00 68.38 85 GLU A CA 1
ATOM 667 C C . GLU A 1 85 ? 20.289 2.282 -4.652 1.00 68.38 85 GLU A C 1
ATOM 669 O O . GLU A 1 85 ? 21.050 1.971 -3.738 1.00 68.38 85 GLU A O 1
ATOM 674 N N . GLU A 1 86 ? 19.827 1.410 -5.556 1.00 60.53 86 GLU A N 1
ATOM 675 C CA . GLU A 1 86 ? 20.348 0.043 -5.741 1.00 60.53 86 GLU A CA 1
ATOM 676 C C . GLU A 1 86 ? 21.613 0.038 -6.603 1.00 60.53 86 GLU A C 1
ATOM 678 O O . GLU A 1 86 ? 21.566 0.679 -7.692 1.00 60.53 86 GLU A O 1
#

Foldseek 3Di:
DKKKKKFKWFQDPVRDIDGQWIWIDDPQKIKTQDCRLPVLVVVPFDDQDPRRIGIDRGPPVVVQVVSCVSVVGPRIDMDPIDIDDD